Protein AF-A0AAE3T5M8-F1 (afdb_monomer)

Secondary structure (DSSP, 8-state):
-EEESSPPPP--SS-S---BTTBTT--PPPPHHHHHHTHHHHHHHHHHTT--EEEEESHHHHHHHGGGTSEEEEE--STTTTHHHHHHHHHHHHGGGEEE----PPP---

Organism: Ralstonia solanacearum (NCBI:txid305)

Sequence (110 aa):
MERLDRLPLLWNVFPFHPHEADDPLTNRKFTARELAAVSDLNHALFKWLGIRRIICIGQDAANYAKSFGITVECVRHPSYGGIADFRRGMHEIYGDSLAPVAATAQPTLF

Radius of gyration: 16.94 Å; Cα contacts (8 Å, |Δi|>4): 100; chains: 1; bounding box: 37×32×47 Å

Mean predicted aligned error: 6.72 Å

InterPro domains:
  IPR036895 Uracil-DNA glycosylase-like domain superfamily [SSF52141] (8-90)

Nearest PDB structures (foldseek):
  1pq4-assembly1_A  TM=4.920E-01  e=2.198E-01  Synechocystis sp. PCC 6803
  2ps3-assembly2_B  TM=4.866E-01  e=2.350E-01  Escherichia coli
  2ps9-assembly2_B  TM=4.914E-01  e=2.513E-01  Escherichia coli
  1vh3-assembly3_C  TM=4.726E-01  e=7.336E-01  Haemophilus influenzae
  8iaj-assembly1_A  TM=3.513E-01  e=1.096E+00  Arabidopsis thaliana

Structure (mmCIF, N/CA/C/O backbone):
data_AF-A0AAE3T5M8-F1
#
_entry.id   AF-A0AAE3T5M8-F1
#
loop_
_atom_site.group_PDB
_atom_site.id
_atom_site.type_symbol
_atom_site.label_atom_id
_atom_site.label_alt_id
_atom_site.label_comp_id
_atom_site.label_asym_id
_atom_site.label_entity_id
_atom_site.label_seq_id
_atom_site.pdbx_PDB_ins_code
_atom_site.Cartn_x
_atom_site.Cartn_y
_atom_site.Cartn_z
_atom_site.occupancy
_at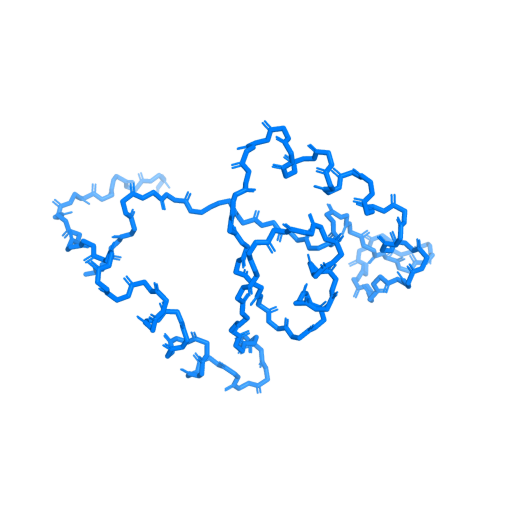om_site.B_iso_or_equiv
_atom_site.auth_seq_id
_atom_site.auth_comp_id
_atom_site.auth_asym_id
_atom_site.auth_atom_id
_atom_site.pdbx_PDB_model_num
ATOM 1 N N . MET A 1 1 ? 2.154 6.535 24.274 1.00 62.62 1 MET A N 1
ATOM 2 C CA . MET A 1 1 ? 2.121 5.986 22.900 1.00 62.62 1 MET A CA 1
ATOM 3 C C . MET A 1 1 ? 0.759 5.359 22.701 1.00 62.62 1 MET A C 1
ATOM 5 O O . MET A 1 1 ? 0.209 4.863 23.671 1.00 62.62 1 MET A O 1
ATOM 9 N N . GLU A 1 2 ? 0.211 5.417 21.500 1.00 70.06 2 GLU A N 1
ATOM 10 C CA . GLU A 1 2 ? -1.067 4.796 21.140 1.00 70.06 2 GLU A CA 1
ATOM 11 C C . GLU A 1 2 ? -0.798 3.603 20.217 1.00 70.06 2 GLU A C 1
ATOM 13 O O . GLU A 1 2 ? 0.217 3.588 19.514 1.00 70.06 2 GLU A O 1
ATOM 18 N N . ARG A 1 3 ? -1.654 2.580 20.238 1.00 77.88 3 ARG A N 1
ATOM 19 C CA . ARG A 1 3 ? -1.476 1.356 19.447 1.00 77.88 3 ARG A CA 1
ATOM 20 C C . ARG A 1 3 ? -2.793 0.913 18.822 1.00 77.88 3 ARG A C 1
ATOM 22 O O . ARG A 1 3 ? -3.854 1.085 19.406 1.00 77.88 3 ARG A O 1
ATOM 29 N N . LEU A 1 4 ? -2.692 0.313 17.639 1.00 81.25 4 LEU A N 1
ATOM 30 C CA . LEU A 1 4 ? -3.812 -0.352 16.984 1.00 81.25 4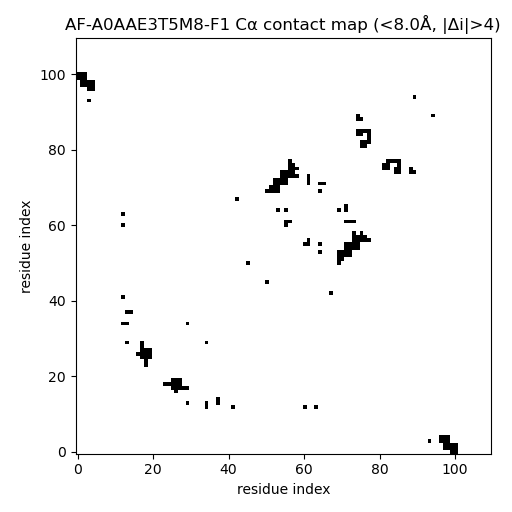 LEU A CA 1
ATOM 31 C C . LEU A 1 4 ? -4.095 -1.696 17.660 1.00 81.25 4 LEU A C 1
ATOM 33 O O . LEU A 1 4 ? -3.173 -2.490 17.858 1.00 81.25 4 LEU A O 1
ATOM 37 N N . ASP A 1 5 ? -5.367 -1.987 17.923 1.00 81.25 5 ASP A N 1
ATOM 38 C CA . ASP A 1 5 ? -5.803 -3.284 18.465 1.00 81.25 5 ASP A CA 1
ATOM 39 C C . ASP A 1 5 ? -5.476 -4.459 17.532 1.00 81.25 5 ASP A C 1
ATOM 41 O O . ASP A 1 5 ? -5.284 -5.594 17.970 1.00 81.25 5 ASP A O 1
ATOM 45 N N . ARG A 1 6 ? -5.389 -4.191 16.224 1.00 81.00 6 ARG A N 1
ATOM 46 C CA . ARG A 1 6 ? -4.935 -5.144 15.210 1.00 81.00 6 ARG A CA 1
ATOM 47 C C . ARG A 1 6 ? -3.805 -4.539 14.400 1.00 81.00 6 ARG A C 1
ATOM 49 O O . ARG A 1 6 ? -3.953 -3.464 13.823 1.00 81.00 6 ARG A O 1
ATOM 56 N N . LEU A 1 7 ? -2.690 -5.259 14.334 1.00 87.31 7 LEU A N 1
ATOM 57 C CA . LEU A 1 7 ? -1.556 -4.851 13.518 1.00 87.31 7 LEU A CA 1
ATOM 58 C C . LEU A 1 7 ? -1.909 -4.989 12.029 1.00 87.31 7 LEU A C 1
ATOM 60 O O . LEU A 1 7 ? -2.440 -6.028 11.625 1.00 87.31 7 LEU A O 1
ATOM 64 N N . PRO A 1 8 ? -1.631 -3.965 11.208 1.00 91.00 8 PRO A N 1
ATOM 65 C CA . PRO A 1 8 ? -1.837 -4.060 9.775 1.00 91.00 8 PRO A CA 1
ATOM 66 C C . PRO A 1 8 ? -0.779 -4.969 9.143 1.00 91.00 8 PRO A C 1
ATOM 68 O O . PRO A 1 8 ? 0.372 -5.008 9.581 1.00 91.00 8 PRO A O 1
ATOM 71 N N . LEU A 1 9 ? -1.150 -5.640 8.054 1.00 93.81 9 LEU A N 1
ATOM 72 C CA . LEU A 1 9 ? -0.163 -6.190 7.132 1.00 93.81 9 LEU A CA 1
ATOM 73 C C . LEU A 1 9 ? 0.470 -5.028 6.361 1.00 93.81 9 LEU A C 1
ATOM 75 O O . LEU A 1 9 ? -0.222 -4.316 5.633 1.00 93.81 9 LEU A O 1
ATOM 79 N N . LEU A 1 10 ? 1.781 -4.851 6.508 1.00 94.81 10 LEU A N 1
ATOM 80 C CA . LEU A 1 10 ? 2.546 -3.947 5.657 1.00 94.81 10 LEU A CA 1
ATOM 81 C C . LEU A 1 10 ? 2.967 -4.702 4.401 1.00 94.81 10 LEU A C 1
ATOM 83 O O . LEU A 1 10 ? 3.569 -5.771 4.486 1.00 94.81 10 LEU A O 1
ATOM 87 N N . TRP A 1 11 ? 2.629 -4.148 3.242 1.00 95.94 11 TRP A N 1
ATOM 88 C CA . TRP A 1 11 ? 2.855 -4.809 1.968 1.00 95.94 11 TRP A CA 1
ATOM 89 C C . TRP A 1 11 ? 3.220 -3.804 0.880 1.00 95.94 11 TRP A C 1
ATOM 91 O O . TRP A 1 11 ? 2.588 -2.754 0.752 1.00 95.94 11 TRP A O 1
ATOM 101 N N . ASN A 1 12 ? 4.231 -4.141 0.082 1.00 94.25 12 ASN A N 1
ATOM 102 C CA . ASN A 1 12 ? 4.644 -3.328 -1.053 1.00 94.25 12 ASN A CA 1
ATOM 103 C C . ASN A 1 12 ? 3.808 -3.687 -2.281 1.00 94.25 12 ASN A C 1
ATOM 105 O O . ASN A 1 12 ? 3.622 -4.861 -2.588 1.00 94.25 12 ASN A O 1
ATOM 109 N N . VAL A 1 13 ? 3.371 -2.675 -3.039 1.00 93.62 13 VAL A N 1
ATOM 110 C CA . VAL A 1 13 ? 2.642 -2.890 -4.307 1.00 93.62 13 VAL A CA 1
ATOM 111 C C . VAL A 1 13 ? 3.433 -3.769 -5.279 1.00 93.62 13 VAL A C 1
ATOM 113 O O . VAL A 1 13 ? 2.857 -4.586 -5.994 1.00 93.62 13 VAL A O 1
ATOM 116 N N . PHE A 1 14 ? 4.759 -3.633 -5.240 1.00 95.38 14 PHE A N 1
ATOM 117 C CA . PHE A 1 14 ? 5.714 -4.502 -5.901 1.00 95.38 14 PHE A CA 1
ATOM 118 C C . PHE A 1 14 ? 6.550 -5.221 -4.828 1.00 95.38 14 PHE A C 1
ATOM 120 O O . PHE A 1 14 ? 7.404 -4.586 -4.207 1.00 95.38 14 PHE A O 1
ATOM 127 N N . PRO A 1 15 ? 6.295 -6.514 -4.558 1.00 94.94 15 PRO A N 1
ATOM 128 C CA . PRO A 1 15 ? 6.892 -7.234 -3.429 1.00 94.94 15 PRO A CA 1
ATOM 129 C C . PRO A 1 15 ? 8.299 -7.788 -3.712 1.00 94.94 15 PRO A C 1
ATOM 131 O O . PRO A 1 15 ? 8.803 -8.601 -2.942 1.00 94.94 15 PRO A O 1
ATOM 134 N N . PHE A 1 16 ? 8.938 -7.363 -4.803 1.00 94.69 16 PHE A N 1
ATOM 135 C CA . PHE A 1 16 ? 10.284 -7.786 -5.188 1.00 94.69 16 PHE A CA 1
ATOM 136 C C . PHE A 1 16 ? 11.268 -6.614 -5.152 1.00 94.69 16 PHE A C 1
ATOM 138 O O . PHE A 1 16 ? 10.864 -5.458 -5.030 1.00 94.69 16 PHE A O 1
ATOM 145 N N . HIS A 1 17 ? 12.562 -6.920 -5.268 1.00 95.19 17 HIS A N 1
ATOM 146 C CA . HIS A 1 17 ? 13.640 -5.935 -5.352 1.00 95.19 17 HIS A CA 1
ATOM 147 C C . HIS A 1 17 ? 14.034 -5.677 -6.823 1.00 95.19 17 HIS A C 1
ATOM 149 O O . HIS A 1 17 ? 14.762 -6.486 -7.409 1.00 95.19 17 HIS A O 1
ATOM 155 N N . PRO A 1 18 ? 13.530 -4.598 -7.454 1.00 95.44 18 PRO A N 1
ATOM 156 C CA . PRO A 1 18 ? 13.892 -4.253 -8.823 1.00 95.44 18 PRO A CA 1
ATOM 157 C C . PRO A 1 18 ? 15.289 -3.620 -8.871 1.00 95.44 18 PRO A C 1
ATOM 159 O O . PRO A 1 18 ? 15.534 -2.586 -8.253 1.00 95.44 18 PRO A O 1
ATOM 162 N N . HIS A 1 19 ? 16.174 -4.206 -9.669 1.00 97.06 19 HIS A N 1
ATOM 163 C CA . HIS A 1 19 ? 17.558 -3.765 -9.843 1.00 97.06 19 HIS A CA 1
ATOM 164 C C . HIS A 1 19 ? 17.902 -3.608 -11.331 1.00 97.06 19 HIS A C 1
ATOM 166 O O . HIS A 1 19 ? 17.201 -4.142 -12.203 1.00 97.06 19 HIS A O 1
ATOM 172 N N . GLU A 1 20 ? 18.933 -2.819 -11.623 1.00 96.31 20 GLU A N 1
ATOM 173 C CA . GLU A 1 20 ? 19.517 -2.693 -12.961 1.00 96.31 20 GLU A CA 1
ATOM 174 C C . GLU A 1 20 ? 20.167 -4.010 -13.401 1.00 96.31 20 GLU A C 1
ATOM 176 O O . GLU A 1 20 ? 20.599 -4.816 -12.575 1.00 96.31 20 GLU A O 1
ATOM 181 N N . ALA A 1 21 ? 20.232 -4.243 -14.713 1.00 93.69 21 ALA A N 1
ATOM 182 C CA . ALA A 1 21 ? 20.903 -5.428 -15.241 1.00 93.69 21 ALA A CA 1
ATOM 183 C C . ALA A 1 21 ? 22.375 -5.442 -14.794 1.00 93.69 21 ALA A C 1
ATOM 185 O O . ALA A 1 21 ? 23.043 -4.412 -14.835 1.00 93.69 21 ALA A O 1
ATOM 186 N N . ASP A 1 22 ? 22.846 -6.605 -14.345 1.00 95.75 22 ASP A N 1
ATOM 187 C CA . ASP A 1 22 ? 24.209 -6.840 -13.852 1.00 95.75 22 ASP A CA 1
ATOM 188 C C . ASP A 1 22 ? 24.610 -6.090 -12.561 1.00 95.75 22 ASP A C 1
ATOM 190 O O . ASP A 1 22 ? 25.727 -6.281 -12.080 1.00 95.75 22 ASP A O 1
ATOM 194 N N . ASP A 1 23 ? 23.703 -5.328 -11.931 1.00 96.56 23 ASP A N 1
ATOM 195 C CA . ASP A 1 23 ? 23.942 -4.677 -10.632 1.00 96.56 23 ASP A CA 1
ATOM 196 C C . ASP A 1 23 ? 22.828 -4.983 -9.605 1.00 96.56 23 ASP A C 1
ATOM 198 O O . ASP A 1 23 ? 21.922 -4.167 -9.391 1.00 96.56 23 ASP A O 1
ATOM 202 N N . PRO A 1 24 ? 22.886 -6.150 -8.927 1.00 95.38 24 PRO A N 1
ATOM 203 C CA . PRO A 1 24 ? 21.846 -6.619 -8.006 1.00 95.38 24 PRO A CA 1
ATOM 204 C C . PRO A 1 24 ? 21.641 -5.785 -6.737 1.00 95.38 24 PRO A C 1
ATOM 206 O O . PRO A 1 24 ? 20.712 -6.076 -5.987 1.00 95.3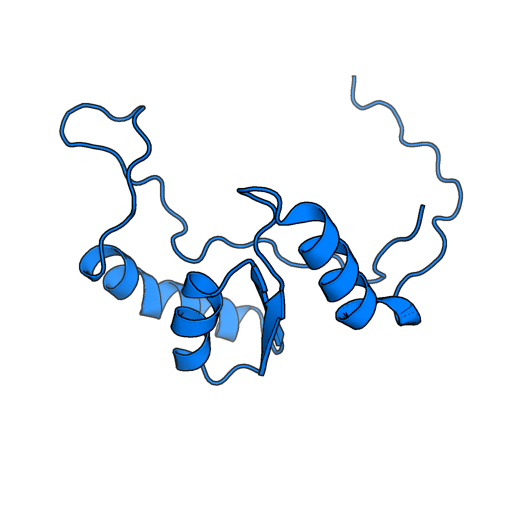8 24 PRO A O 1
ATOM 209 N N . LEU A 1 25 ? 22.518 -4.816 -6.449 1.00 96.75 25 LEU A N 1
ATOM 210 C CA . LEU A 1 25 ? 22.433 -3.979 -5.246 1.00 96.75 25 LEU A CA 1
ATOM 211 C C . LEU A 1 25 ? 21.766 -2.623 -5.512 1.00 96.75 25 LEU A C 1
ATOM 213 O O . LEU A 1 25 ? 21.511 -1.861 -4.575 1.00 96.75 25 LEU A O 1
ATOM 217 N N . THR A 1 26 ? 21.470 -2.308 -6.774 1.00 97.06 26 THR A N 1
ATOM 218 C CA . THR A 1 26 ? 20.724 -1.102 -7.144 1.00 97.06 26 THR A CA 1
ATOM 219 C C . THR A 1 26 ? 19.234 -1.253 -6.861 1.00 97.06 26 THR A C 1
ATOM 221 O O . THR A 1 26 ? 18.669 -2.338 -6.912 1.00 97.06 26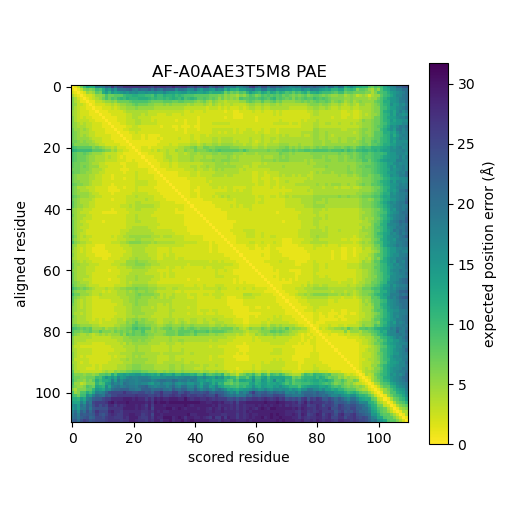 THR A O 1
ATOM 224 N N . ASN A 1 27 ? 18.565 -0.130 -6.595 1.00 94.12 27 ASN A N 1
ATOM 225 C CA . ASN A 1 27 ? 17.118 -0.091 -6.421 1.00 94.12 27 ASN A CA 1
ATOM 226 C C . ASN A 1 27 ? 16.514 0.883 -7.429 1.00 94.12 27 ASN A C 1
ATOM 228 O O . ASN A 1 27 ? 16.499 2.097 -7.206 1.00 94.12 27 ASN A O 1
ATOM 232 N N . ARG A 1 28 ? 16.035 0.352 -8.551 1.00 95.50 28 ARG A N 1
ATOM 233 C CA . ARG A 1 28 ? 15.366 1.149 -9.584 1.00 95.50 28 ARG A CA 1
ATOM 234 C C . ARG A 1 28 ? 13.858 1.174 -9.363 1.00 95.50 28 ARG A C 1
ATOM 236 O O . ARG A 1 28 ? 13.304 0.417 -8.576 1.00 95.50 28 ARG A O 1
ATOM 243 N N . LYS A 1 29 ? 13.137 2.023 -10.093 1.00 93.25 29 LYS A N 1
ATOM 244 C CA . LYS A 1 29 ? 11.671 1.926 -10.117 1.00 93.25 29 LYS A CA 1
ATOM 245 C C . LYS A 1 29 ? 11.264 0.665 -10.896 1.00 93.25 29 LYS A C 1
ATOM 247 O O . LYS A 1 29 ? 11.835 0.369 -11.947 1.00 93.25 29 LYS A O 1
ATOM 252 N N . PHE A 1 30 ? 10.266 -0.068 -10.401 1.00 93.94 30 PHE A N 1
ATOM 253 C CA . PHE A 1 30 ? 9.632 -1.131 -11.184 1.00 93.94 30 PHE A CA 1
ATOM 254 C C . PHE A 1 30 ? 8.935 -0.538 -12.418 1.00 93.94 30 PHE A C 1
ATOM 256 O O . PHE A 1 30 ? 8.426 0.586 -12.405 1.00 93.94 30 PHE A O 1
ATOM 263 N N . THR A 1 31 ? 8.892 -1.305 -13.497 1.00 94.56 31 THR A N 1
ATOM 264 C CA . THR A 1 31 ? 8.191 -0.952 -14.733 1.00 94.56 31 THR A CA 1
ATOM 265 C C . THR A 1 31 ? 6.701 -1.287 -14.636 1.00 94.56 31 THR A C 1
ATOM 267 O O . THR A 1 31 ? 6.274 -2.100 -13.815 1.00 94.56 31 THR A O 1
ATOM 270 N N . ALA A 1 32 ? 5.886 -0.713 -15.524 1.00 93.06 32 ALA A N 1
ATOM 271 C CA . ALA A 1 32 ? 4.465 -1.060 -15.610 1.00 93.06 32 ALA A CA 1
ATOM 272 C C . ALA A 1 32 ? 4.242 -2.551 -15.933 1.00 93.06 32 ALA A C 1
ATOM 274 O O . ALA A 1 32 ? 3.315 -3.163 -15.409 1.00 93.06 32 ALA A O 1
ATOM 275 N N . ARG A 1 33 ? 5.117 -3.151 -16.755 1.00 94.75 33 ARG A N 1
ATOM 276 C CA . ARG A 1 33 ? 5.071 -4.582 -17.090 1.00 94.75 33 ARG A CA 1
ATOM 277 C C . ARG A 1 33 ? 5.354 -5.460 -15.871 1.00 94.75 33 ARG A C 1
ATOM 279 O O . ARG A 1 33 ? 4.658 -6.446 -15.663 1.00 94.75 33 ARG A O 1
ATOM 286 N N . GLU A 1 34 ? 6.354 -5.099 -15.072 1.00 95.38 34 GLU A N 1
ATOM 287 C CA . GLU A 1 34 ? 6.672 -5.80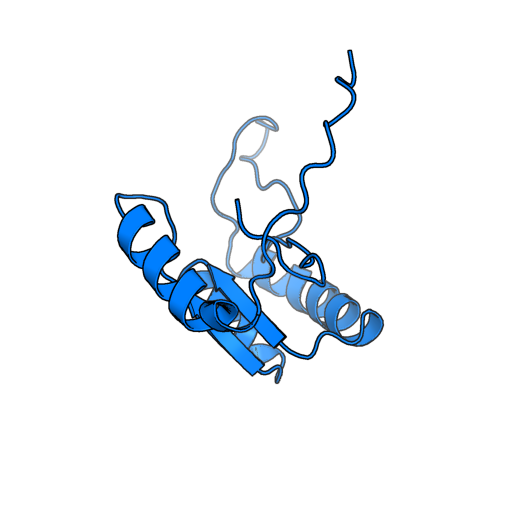5 -13.826 1.00 95.38 34 GLU A CA 1
ATOM 288 C C . GLU A 1 34 ? 5.539 -5.682 -12.806 1.00 95.38 34 GLU A C 1
ATOM 290 O O . GLU A 1 34 ? 5.160 -6.675 -12.191 1.00 95.38 34 GLU A O 1
ATOM 295 N N . LEU A 1 35 ? 4.947 -4.491 -12.671 1.00 94.50 35 LEU A N 1
ATOM 296 C CA . LEU A 1 35 ? 3.792 -4.293 -11.797 1.00 94.50 35 LEU A CA 1
ATOM 297 C C . LEU A 1 35 ? 2.588 -5.140 -12.242 1.00 94.50 35 LEU A C 1
ATOM 299 O O . LEU A 1 35 ? 1.922 -5.747 -11.407 1.00 94.50 35 LEU A O 1
ATOM 303 N N . ALA A 1 36 ? 2.326 -5.223 -13.549 1.00 93.00 36 ALA A N 1
ATOM 304 C CA . ALA A 1 36 ? 1.261 -6.068 -14.087 1.00 93.00 36 ALA A CA 1
ATOM 305 C C . ALA A 1 36 ? 1.494 -7.556 -13.775 1.00 93.00 36 ALA A C 1
ATOM 307 O O . ALA A 1 36 ? 0.557 -8.252 -13.394 1.00 93.00 36 ALA A O 1
ATOM 308 N N . ALA A 1 37 ? 2.743 -8.029 -13.854 1.00 93.94 37 ALA A N 1
ATOM 309 C CA . ALA A 1 37 ? 3.095 -9.422 -13.573 1.00 93.94 37 ALA A CA 1
ATOM 310 C C . ALA A 1 37 ? 2.838 -9.844 -12.113 1.00 93.94 37 ALA A C 1
ATOM 312 O O . ALA A 1 37 ? 2.644 -11.026 -11.842 1.00 93.94 37 ALA A O 1
ATOM 313 N N . VAL A 1 38 ? 2.816 -8.895 -11.171 1.00 95.50 38 VAL A N 1
ATOM 314 C CA . VAL A 1 38 ? 2.528 -9.167 -9.752 1.00 95.50 38 VAL A CA 1
ATOM 315 C C . VAL A 1 38 ? 1.082 -8.869 -9.357 1.00 95.50 38 VAL A C 1
ATOM 317 O O . VAL A 1 38 ? 0.728 -9.012 -8.185 1.00 95.50 38 VAL A O 1
ATOM 320 N N . SER A 1 39 ? 0.234 -8.442 -10.297 1.00 95.38 39 SER A N 1
ATOM 321 C CA . SER A 1 39 ? -1.151 -8.069 -9.995 1.00 95.38 39 SER A CA 1
ATOM 322 C C . SER A 1 39 ? -1.976 -9.270 -9.538 1.00 95.38 39 SER A C 1
ATOM 324 O O . SER A 1 39 ? -2.582 -9.216 -8.466 1.00 95.38 39 SER A O 1
ATOM 326 N N . ASP A 1 40 ? -1.893 -10.389 -10.260 1.00 94.56 40 ASP A N 1
ATOM 327 C CA . ASP A 1 40 ? -2.597 -11.627 -9.901 1.00 94.56 40 ASP A CA 1
ATOM 328 C C . ASP A 1 40 ? -2.106 -12.205 -8.568 1.00 94.56 40 ASP A C 1
ATOM 330 O O . ASP A 1 40 ? -2.909 -12.661 -7.753 1.00 94.56 40 ASP A O 1
ATOM 334 N N . LEU A 1 41 ? -0.797 -12.116 -8.301 1.00 95.06 41 LEU A N 1
ATOM 335 C CA . LEU A 1 41 ? -0.202 -12.510 -7.021 1.00 95.06 41 LEU A CA 1
ATOM 336 C C . LEU A 1 41 ? -0.815 -11.714 -5.860 1.00 95.06 41 LEU A C 1
ATOM 338 O O . LEU A 1 41 ? -1.245 -12.291 -4.862 1.00 95.06 41 LEU A O 1
ATOM 342 N N . ASN A 1 42 ? -0.877 -10.390 -5.998 1.00 96.56 42 ASN A N 1
ATOM 343 C CA . ASN A 1 42 ? -1.443 -9.514 -4.977 1.00 96.56 42 ASN A CA 1
ATOM 344 C C . ASN A 1 42 ? -2.949 -9.738 -4.806 1.00 96.56 42 ASN A C 1
ATOM 346 O O . ASN A 1 42 ? -3.431 -9.817 -3.677 1.00 96.56 42 ASN A O 1
ATOM 350 N N . HIS A 1 43 ? -3.688 -9.907 -5.905 1.00 95.12 43 HIS A N 1
ATOM 351 C CA . HIS A 1 43 ? -5.112 -10.220 -5.850 1.00 95.12 43 HIS A CA 1
ATOM 352 C C . HIS A 1 43 ? -5.370 -11.535 -5.098 1.00 95.12 43 HIS A C 1
ATOM 354 O O . HIS A 1 43 ? -6.221 -11.584 -4.206 1.00 95.12 43 HIS A O 1
ATOM 360 N N . ALA A 1 44 ? -4.600 -12.584 -5.403 1.00 95.50 44 ALA A N 1
ATOM 361 C CA . ALA A 1 44 ? -4.689 -13.869 -4.719 1.00 95.50 44 ALA A CA 1
ATOM 362 C C . ALA A 1 44 ? -4.364 -13.747 -3.223 1.00 95.50 44 ALA A C 1
ATOM 364 O O . ALA A 1 44 ? -5.109 -14.276 -2.398 1.00 95.50 44 ALA A O 1
ATOM 365 N N . LEU A 1 45 ? -3.313 -13.001 -2.866 1.00 95.88 45 LEU A N 1
ATOM 366 C CA . LEU A 1 45 ? -2.934 -12.741 -1.476 1.00 95.88 45 LEU A CA 1
ATOM 367 C C . LEU A 1 45 ? -4.059 -12.040 -0.704 1.00 95.88 45 LEU A C 1
ATOM 369 O O . LEU A 1 45 ? -4.451 -12.496 0.370 1.00 95.88 45 LEU A O 1
ATOM 373 N N . PHE A 1 46 ? -4.601 -10.950 -1.251 1.00 95.44 46 PHE A N 1
ATOM 374 C CA . PHE A 1 46 ? -5.652 -10.177 -0.588 1.00 95.44 46 PHE A CA 1
ATOM 375 C C . PHE A 1 46 ? -6.928 -10.991 -0.408 1.00 95.44 46 PHE A C 1
ATOM 377 O O . PHE A 1 46 ? -7.541 -10.944 0.660 1.00 95.44 46 PHE A O 1
ATOM 384 N N . LYS A 1 47 ? -7.294 -11.787 -1.418 1.00 95.62 47 LYS A N 1
ATOM 385 C CA . LYS A 1 47 ? -8.428 -12.707 -1.342 1.00 95.62 47 LYS A CA 1
ATOM 386 C C . LYS A 1 47 ? -8.205 -13.788 -0.286 1.00 95.62 47 LYS A C 1
ATOM 388 O O . LYS A 1 47 ? -9.098 -14.034 0.519 1.00 95.62 47 LYS A O 1
ATOM 393 N N . TRP A 1 48 ? -7.028 -14.411 -0.273 1.00 97.25 48 TRP A N 1
ATOM 394 C CA . TRP A 1 48 ? -6.695 -15.492 0.656 1.00 97.25 48 TRP A CA 1
ATOM 395 C C . TRP A 1 48 ? -6.678 -15.027 2.115 1.00 97.25 48 TRP A C 1
ATOM 397 O O . TRP A 1 48 ? -7.222 -15.704 2.982 1.00 97.25 48 TRP A O 1
ATOM 407 N N . LEU A 1 49 ? -6.128 -13.841 2.378 1.00 95.75 49 LEU A N 1
ATOM 408 C CA . LEU A 1 49 ? -6.088 -13.248 3.717 1.00 95.75 49 LEU A CA 1
ATOM 409 C C . LEU A 1 49 ? -7.406 -12.572 4.132 1.00 95.75 49 LEU A C 1
ATOM 411 O O . LEU A 1 49 ? -7.516 -12.086 5.257 1.00 95.75 49 LEU A O 1
ATOM 415 N N . GLY A 1 50 ? -8.401 -12.505 3.241 1.00 95.31 50 GLY A N 1
ATOM 416 C CA . GLY A 1 50 ? -9.670 -11.830 3.514 1.00 95.31 50 GLY A CA 1
ATOM 417 C C . GLY A 1 50 ? -9.506 -10.328 3.775 1.00 95.31 50 GLY A C 1
ATOM 418 O O . GLY A 1 50 ? -10.187 -9.769 4.639 1.00 95.31 50 GLY A O 1
ATOM 419 N N . ILE A 1 51 ? -8.589 -9.667 3.061 1.00 95.56 51 ILE A N 1
ATOM 420 C CA . ILE A 1 51 ? -8.354 -8.225 3.186 1.00 95.56 51 ILE A CA 1
ATOM 421 C C . ILE A 1 51 ? -9.587 -7.466 2.691 1.00 95.56 51 ILE A C 1
ATOM 423 O O . ILE A 1 51 ? -9.997 -7.593 1.541 1.00 95.56 51 ILE A O 1
ATOM 427 N N . ARG A 1 52 ? -10.175 -6.649 3.571 1.00 94.69 52 ARG A N 1
ATOM 428 C CA . ARG A 1 52 ? -11.384 -5.852 3.277 1.00 94.69 52 ARG A CA 1
ATOM 429 C C . ARG A 1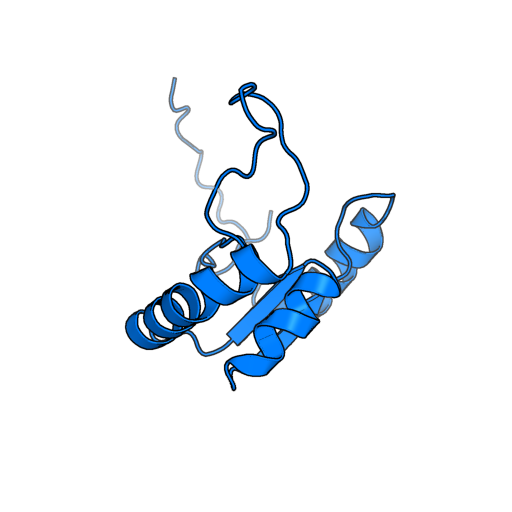 52 ? -11.120 -4.359 3.109 1.00 94.69 52 ARG A C 1
ATOM 431 O O . ARG A 1 52 ? -12.001 -3.628 2.670 1.00 94.69 52 ARG A O 1
ATOM 438 N N . ARG A 1 53 ? -9.925 -3.906 3.482 1.00 95.25 53 ARG A N 1
ATOM 439 C CA . ARG A 1 53 ? -9.528 -2.500 3.473 1.00 95.25 53 ARG A CA 1
ATOM 440 C C . ARG A 1 53 ? -8.041 -2.402 3.176 1.00 95.25 53 ARG A C 1
ATOM 442 O O . ARG A 1 53 ? -7.256 -3.128 3.783 1.00 95.25 53 ARG A O 1
ATOM 449 N N . ILE A 1 54 ? -7.668 -1.499 2.279 1.00 96.88 54 ILE A N 1
ATOM 450 C CA . ILE A 1 54 ? -6.279 -1.182 1.949 1.00 96.88 54 ILE A CA 1
ATOM 451 C C . ILE A 1 54 ? -6.064 0.308 2.201 1.00 96.88 54 ILE A C 1
ATOM 453 O O . ILE A 1 54 ? -6.806 1.143 1.691 1.00 96.88 54 ILE A O 1
ATOM 457 N N . ILE A 1 55 ? -5.025 0.635 2.968 1.00 96.69 55 ILE A N 1
ATOM 458 C CA . ILE A 1 55 ? -4.567 2.014 3.144 1.00 96.69 55 ILE A CA 1
ATOM 459 C C . ILE A 1 55 ? -3.307 2.181 2.307 1.00 96.69 55 ILE A C 1
ATOM 461 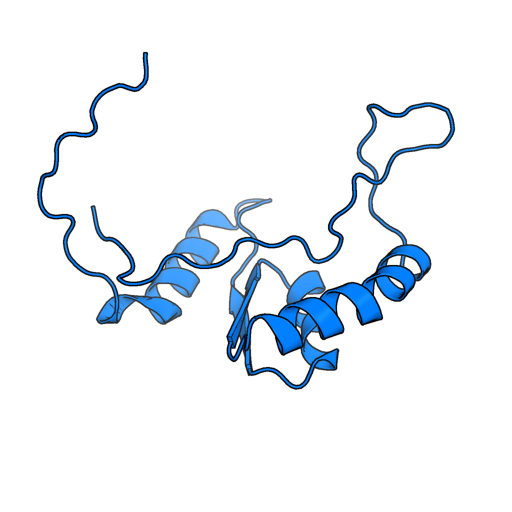O O . ILE A 1 55 ? -2.246 1.647 2.627 1.00 96.69 55 ILE A O 1
ATOM 465 N N . CYS A 1 56 ? -3.440 2.902 1.206 1.00 97.31 56 CYS A N 1
ATOM 466 C CA . CYS A 1 56 ? -2.360 3.199 0.289 1.00 97.31 56 CYS A CA 1
ATOM 467 C C . CYS A 1 56 ? -1.541 4.384 0.790 1.00 97.31 56 CYS A C 1
ATOM 469 O O . CYS A 1 56 ? -2.075 5.424 1.175 1.00 97.31 56 CYS A O 1
ATOM 471 N N . ILE A 1 57 ? -0.223 4.243 0.725 1.00 96.69 57 ILE A N 1
ATOM 472 C CA . ILE A 1 57 ? 0.715 5.316 1.036 1.00 96.69 57 ILE A CA 1
ATOM 473 C C . ILE A 1 57 ? 1.194 5.892 -0.299 1.00 96.69 57 ILE A C 1
ATOM 475 O O . ILE A 1 57 ? 2.062 5.325 -0.959 1.00 96.69 57 ILE A O 1
ATOM 479 N N . GLY A 1 58 ? 0.605 7.014 -0.712 1.00 94.62 58 GLY A N 1
ATOM 480 C CA . GLY A 1 58 ? 0.878 7.666 -1.994 1.00 94.62 58 GLY A CA 1
ATOM 481 C C . GLY A 1 58 ? -0.060 7.268 -3.143 1.00 94.62 58 GLY A C 1
ATOM 482 O O . GLY A 1 58 ? -0.697 6.213 -3.147 1.00 94.62 58 GLY A O 1
ATOM 483 N N . GLN A 1 59 ? -0.121 8.145 -4.150 1.00 92.56 59 GLN A N 1
ATOM 484 C CA . GLN A 1 59 ? -1.098 8.069 -5.241 1.00 92.56 59 GLN A CA 1
ATOM 485 C C . GLN A 1 59 ? -0.873 6.878 -6.183 1.00 92.56 59 GLN A C 1
ATOM 487 O O . GLN A 1 59 ? -1.846 6.271 -6.632 1.00 92.56 59 GLN A O 1
ATOM 492 N N . ASP A 1 60 ? 0.386 6.520 -6.456 1.00 91.38 60 ASP A N 1
ATOM 493 C CA . ASP A 1 60 ? 0.734 5.366 -7.299 1.00 91.38 60 ASP A CA 1
ATOM 494 C C . ASP A 1 60 ? 0.130 4.074 -6.718 1.00 91.38 60 ASP A C 1
ATOM 496 O O . ASP A 1 60 ? -0.513 3.304 -7.434 1.00 91.38 60 ASP A O 1
ATOM 500 N N . ALA A 1 61 ? 0.247 3.883 -5.398 1.00 94.75 61 ALA A N 1
ATOM 501 C CA . ALA A 1 61 ? -0.329 2.734 -4.707 1.00 94.75 61 ALA A CA 1
ATOM 502 C C . ALA A 1 61 ? -1.863 2.744 -4.737 1.00 94.75 61 ALA A C 1
ATOM 504 O O . ALA A 1 61 ? -2.476 1.707 -4.985 1.00 94.75 61 ALA A O 1
ATOM 505 N N . ALA A 1 62 ? -2.483 3.912 -4.548 1.00 95.12 62 ALA A N 1
ATOM 506 C CA . ALA A 1 62 ? -3.935 4.052 -4.612 1.00 95.12 62 ALA A CA 1
ATOM 507 C C . ALA A 1 62 ? -4.486 3.722 -6.004 1.00 95.12 62 ALA A C 1
ATOM 509 O O . ALA A 1 62 ? -5.492 3.028 -6.129 1.00 95.12 62 ALA A O 1
ATOM 510 N N . ASN A 1 63 ? -3.818 4.188 -7.062 1.00 93.38 63 ASN A N 1
ATOM 511 C CA . ASN A 1 63 ? -4.224 3.910 -8.438 1.00 93.38 63 ASN A CA 1
ATOM 512 C C . ASN A 1 63 ? -4.143 2.416 -8.763 1.00 93.38 63 ASN A C 1
ATOM 514 O O . ASN A 1 63 ? -5.063 1.880 -9.373 1.00 93.38 63 ASN A O 1
ATOM 518 N N . TYR A 1 64 ? -3.086 1.745 -8.307 1.00 94.06 64 TYR A N 1
ATOM 519 C CA . TYR A 1 64 ? -2.941 0.300 -8.443 1.00 94.06 64 TYR A CA 1
ATOM 520 C C . TYR A 1 64 ? -4.040 -0.464 -7.687 1.00 94.06 64 TYR A C 1
ATOM 522 O O . TYR A 1 64 ? -4.704 -1.334 -8.255 1.00 94.06 64 TYR A O 1
ATOM 530 N N . ALA A 1 65 ? -4.287 -0.097 -6.425 1.00 95.12 65 ALA A N 1
ATOM 531 C CA . ALA A 1 65 ? -5.195 -0.832 -5.553 1.00 95.12 65 ALA A CA 1
ATOM 532 C C . ALA A 1 65 ? -6.675 -0.754 -5.972 1.00 95.12 65 ALA A C 1
ATOM 534 O O . ALA A 1 65 ? -7.438 -1.675 -5.682 1.00 95.12 65 ALA A O 1
ATOM 535 N N . LYS A 1 66 ? -7.080 0.295 -6.706 1.00 92.56 66 LYS A N 1
ATOM 536 C CA . LYS A 1 66 ? -8.444 0.440 -7.256 1.00 92.56 66 LYS A CA 1
ATOM 537 C C . LYS A 1 66 ? -8.890 -0.764 -8.089 1.00 92.56 66 LYS A C 1
ATOM 539 O O . LYS A 1 66 ? -10.078 -1.070 -8.118 1.00 92.56 66 LYS A O 1
ATOM 544 N N . SER A 1 67 ? -7.953 -1.447 -8.747 1.00 90.62 67 SER A N 1
ATOM 545 C CA . SER A 1 67 ? -8.251 -2.607 -9.595 1.00 90.62 67 SER A CA 1
ATOM 546 C C . SER A 1 67 ? -8.746 -3.836 -8.819 1.00 90.62 67 SER A C 1
ATOM 548 O O . SER A 1 67 ? -9.376 -4.709 -9.409 1.00 90.62 67 SER A O 1
ATOM 550 N N . PHE A 1 68 ? -8.523 -3.906 -7.501 1.00 92.31 68 PHE A N 1
ATOM 551 C CA . PHE A 1 68 ? -8.844 -5.098 -6.709 1.00 92.31 68 PHE A CA 1
ATOM 552 C C . PHE A 1 68 ? -10.283 -5.157 -6.189 1.00 92.31 68 PHE A C 1
ATOM 554 O O . PHE A 1 68 ? -10.659 -6.169 -5.602 1.00 92.31 68 PHE A O 1
ATOM 561 N N . GLY A 1 69 ? -11.084 -4.098 -6.362 1.00 92.06 69 GLY A N 1
ATOM 562 C CA . GLY A 1 69 ? -12.461 -4.052 -5.849 1.00 92.06 69 GLY A CA 1
ATOM 563 C C . GLY A 1 69 ? -12.563 -4.078 -4.315 1.00 92.06 69 GLY A C 1
ATOM 564 O O . GLY A 1 69 ? -13.603 -4.440 -3.773 1.00 92.06 69 GLY A O 1
ATOM 565 N N . ILE A 1 70 ? -11.483 -3.717 -3.616 1.00 94.94 70 ILE A N 1
ATOM 566 C CA . ILE A 1 70 ? -11.409 -3.606 -2.153 1.00 94.94 70 ILE A CA 1
ATOM 567 C C . ILE A 1 70 ? -11.580 -2.130 -1.770 1.00 94.94 70 ILE A C 1
ATOM 569 O O . ILE A 1 70 ? -11.216 -1.247 -2.546 1.00 94.94 70 ILE A O 1
ATOM 573 N N . THR A 1 71 ? -12.111 -1.835 -0.580 1.00 95.88 71 THR A N 1
ATOM 574 C CA . THR A 1 71 ? -12.153 -0.459 -0.063 1.00 95.88 71 THR A CA 1
ATOM 575 C C . THR A 1 71 ? -10.733 0.091 0.065 1.00 95.88 71 THR A C 1
ATOM 577 O O . THR A 1 71 ? -9.910 -0.467 0.795 1.00 95.88 71 THR A O 1
ATOM 580 N N . VAL A 1 72 ? -10.449 1.181 -0.649 1.00 96.56 72 VAL A N 1
ATOM 581 C CA . VAL A 1 72 ? -9.122 1.802 -0.719 1.00 96.56 72 VAL A CA 1
ATOM 582 C C . VAL A 1 72 ? -9.194 3.220 -0.176 1.00 96.56 72 VAL A C 1
ATOM 584 O O . VAL A 1 72 ? -9.960 4.045 -0.669 1.00 96.56 72 VAL A O 1
ATOM 587 N N . GLU A 1 73 ? -8.336 3.510 0.791 1.00 96.50 73 GLU A N 1
ATOM 588 C CA . GLU A 1 73 ? -8.048 4.860 1.268 1.00 96.50 73 GLU A CA 1
ATOM 589 C C . GLU A 1 73 ? -6.602 5.213 0.951 1.00 96.50 73 GLU A C 1
ATOM 591 O O . GLU A 1 73 ? -5.757 4.334 0.797 1.00 96.50 73 GLU A O 1
ATOM 596 N N . CYS A 1 74 ? -6.302 6.502 0.829 1.00 96.88 74 CYS A N 1
ATOM 597 C CA . CYS A 1 74 ? -4.971 6.966 0.468 1.00 96.88 74 CYS A CA 1
ATOM 598 C C . CYS A 1 74 ? -4.515 8.056 1.427 1.00 96.88 74 CYS A C 1
ATOM 600 O O . CYS A 1 74 ? -5.207 9.052 1.616 1.00 96.88 74 CYS A O 1
ATOM 602 N N . VAL A 1 75 ? -3.308 7.900 1.962 1.00 97.25 75 VAL A N 1
ATOM 603 C CA . VAL A 1 75 ? -2.602 8.933 2.721 1.00 97.25 75 VAL A CA 1
ATOM 604 C C . VAL A 1 75 ? -1.409 9.446 1.923 1.00 97.25 75 VAL A C 1
ATOM 606 O O . VAL A 1 75 ? -0.885 8.768 1.033 1.00 97.25 75 VAL A O 1
ATOM 609 N N . ARG A 1 76 ? -0.957 10.666 2.230 1.00 96.88 76 ARG A N 1
ATOM 610 C CA . ARG A 1 76 ? 0.244 11.236 1.608 1.00 96.88 76 ARG A CA 1
ATOM 611 C C . ARG A 1 76 ? 1.458 10.360 1.923 1.00 96.88 76 ARG A C 1
ATOM 613 O O . ARG A 1 76 ? 1.642 9.941 3.059 1.00 96.88 76 ARG A O 1
ATOM 620 N N . HIS A 1 77 ? 2.307 10.105 0.926 1.00 95.06 77 HIS A N 1
ATOM 621 C CA . HIS A 1 77 ? 3.565 9.398 1.158 1.00 95.06 77 HIS A CA 1
ATOM 622 C C . HIS A 1 77 ? 4.497 10.244 2.046 1.00 95.06 77 HIS A C 1
ATOM 624 O O . HIS A 1 77 ? 4.642 11.435 1.767 1.00 95.06 77 HIS A O 1
ATOM 630 N N . PRO A 1 78 ? 5.149 9.669 3.077 1.00 94.38 78 PRO A N 1
ATOM 631 C CA . PRO A 1 78 ? 5.956 10.439 4.027 1.00 94.38 78 PRO A CA 1
ATOM 632 C C . PRO A 1 78 ? 7.208 11.079 3.400 1.00 94.38 78 PRO A C 1
ATOM 634 O O . PRO A 1 78 ? 7.704 12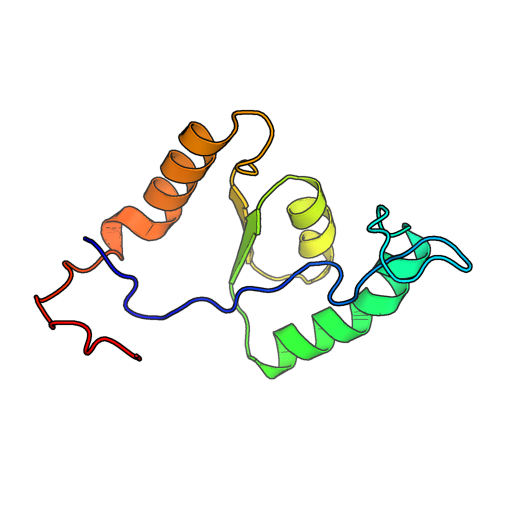.082 3.907 1.00 94.38 78 PRO A O 1
ATOM 637 N N . SER A 1 79 ? 7.720 10.543 2.290 1.00 90.88 79 SER A N 1
ATOM 638 C CA . SER A 1 79 ? 8.859 11.135 1.562 1.00 90.88 79 SER A CA 1
ATOM 639 C C . SER A 1 79 ? 8.592 12.552 1.037 1.00 90.88 79 SER A C 1
ATOM 641 O O . SER A 1 79 ? 7.448 12.990 0.916 1.00 90.88 79 SER A O 1
ATOM 643 N N . TYR A 1 80 ? 9.673 13.260 0.690 1.00 88.56 80 TYR A N 1
ATOM 644 C CA . TYR A 1 80 ? 9.643 14.613 0.114 1.00 88.56 80 TYR A CA 1
ATOM 645 C C . TYR A 1 80 ? 8.817 15.609 0.948 1.00 88.56 80 TYR A C 1
ATOM 647 O O . TYR A 1 80 ? 7.982 16.341 0.422 1.00 88.56 80 TYR A O 1
ATOM 655 N N . GLY A 1 81 ? 9.016 15.595 2.271 1.00 91.62 81 GLY A N 1
ATOM 656 C CA . GLY A 1 81 ? 8.325 16.493 3.203 1.00 91.62 81 GLY A CA 1
ATOM 657 C C . GLY A 1 81 ? 6.886 16.093 3.552 1.00 91.62 81 GLY A C 1
ATOM 658 O O . GLY A 1 81 ? 6.222 16.816 4.285 1.00 91.62 81 GLY A O 1
ATOM 659 N N . GLY A 1 82 ? 6.392 14.939 3.090 1.00 93.44 82 GLY A N 1
ATOM 660 C CA . GLY A 1 82 ? 5.005 14.507 3.297 1.00 93.44 82 GLY A CA 1
ATOM 661 C C . GLY A 1 82 ? 4.663 13.952 4.687 1.00 93.44 82 GLY A C 1
ATOM 662 O O . GLY A 1 82 ? 3.543 13.490 4.887 1.00 93.44 82 GLY A O 1
ATOM 663 N N . ILE A 1 83 ? 5.589 13.970 5.655 1.00 96.38 83 ILE A N 1
ATOM 664 C CA . ILE A 1 83 ? 5.401 13.358 6.987 1.00 96.38 83 ILE A CA 1
ATOM 665 C C . ILE A 1 83 ? 4.213 13.964 7.746 1.00 96.38 83 ILE A C 1
ATOM 667 O O . ILE A 1 83 ? 3.458 13.224 8.377 1.00 96.38 83 ILE A O 1
ATOM 671 N N . ALA A 1 84 ? 4.047 15.290 7.719 1.00 95.75 84 ALA A N 1
ATOM 672 C CA . ALA A 1 84 ? 2.974 15.955 8.461 1.00 95.75 84 ALA A CA 1
ATOM 673 C C . ALA A 1 84 ? 1.589 15.531 7.946 1.00 95.75 84 ALA A C 1
ATOM 675 O O . ALA A 1 84 ? 0.714 15.164 8.729 1.00 95.75 84 ALA A O 1
ATOM 676 N N . ASP A 1 85 ? 1.427 15.498 6.624 1.00 96.12 85 ASP A N 1
ATOM 677 C CA . ASP A 1 85 ? 0.189 15.076 5.968 1.00 96.12 85 ASP A CA 1
ATOM 678 C C . ASP A 1 85 ? -0.066 13.576 6.124 1.00 96.12 85 ASP A C 1
ATOM 680 O O . ASP A 1 85 ? -1.205 13.169 6.337 1.00 96.12 85 ASP A O 1
ATOM 684 N N . PHE A 1 86 ? 0.987 12.753 6.068 1.00 95.69 86 PHE A N 1
ATOM 685 C CA . PHE A 1 86 ? 0.898 11.325 6.366 1.00 95.69 86 PHE A CA 1
ATOM 686 C C . PHE A 1 86 ? 0.332 11.099 7.772 1.00 95.69 86 PHE A C 1
ATOM 688 O O . PHE A 1 86 ? -0.646 10.376 7.934 1.00 95.69 86 PHE A O 1
ATOM 695 N N . ARG A 1 87 ? 0.914 11.751 8.789 1.00 93.81 87 ARG A N 1
ATOM 696 C CA . ARG A 1 87 ? 0.466 11.625 10.186 1.00 93.81 87 ARG A CA 1
ATOM 697 C C . ARG A 1 87 ? -0.978 12.077 10.362 1.00 93.81 87 ARG A C 1
ATOM 699 O O . ARG A 1 87 ? -1.740 11.377 11.019 1.00 93.81 87 ARG A O 1
ATOM 706 N N . ARG A 1 88 ? -1.352 13.205 9.750 1.00 94.38 88 ARG A N 1
ATOM 707 C CA . ARG A 1 88 ? -2.730 13.707 9.768 1.00 94.38 88 ARG A CA 1
ATOM 708 C C . ARG A 1 88 ? -3.699 12.692 9.159 1.00 94.38 88 ARG A C 1
ATOM 710 O O . ARG A 1 88 ? -4.651 12.314 9.826 1.00 94.38 88 ARG A O 1
ATOM 717 N N . GLY A 1 89 ? -3.404 12.177 7.966 1.00 95.31 89 GLY A N 1
ATOM 718 C CA . GLY A 1 89 ? -4.257 11.181 7.310 1.00 95.31 89 GLY A CA 1
ATOM 719 C C . GLY A 1 89 ? -4.368 9.872 8.097 1.00 95.31 89 GLY A C 1
ATOM 720 O O . GLY A 1 89 ? -5.445 9.300 8.210 1.00 95.31 89 GLY A O 1
ATOM 721 N N . MET A 1 90 ? -3.276 9.410 8.713 1.00 93.50 90 MET A N 1
ATOM 722 C CA . MET A 1 90 ? -3.320 8.226 9.578 1.00 93.50 90 MET A CA 1
ATOM 723 C C . MET A 1 90 ? -4.164 8.460 10.836 1.00 93.50 90 MET A C 1
ATOM 725 O O . MET A 1 90 ? -4.882 7.554 11.250 1.00 93.50 90 MET A O 1
ATOM 729 N N . HIS A 1 91 ? -4.111 9.659 11.422 1.00 91.62 91 HIS A N 1
ATOM 730 C CA . HIS A 1 91 ? -4.958 10.035 12.554 1.00 91.62 91 HIS A CA 1
ATOM 731 C C . HIS A 1 91 ? -6.436 10.142 12.153 1.00 91.62 91 HIS A C 1
ATOM 733 O O . HIS A 1 91 ? -7.295 9.683 12.888 1.00 91.62 91 HIS A O 1
ATOM 739 N N . GLU A 1 92 ? -6.756 10.692 10.983 1.00 93.06 92 GLU A N 1
ATOM 740 C CA . GLU A 1 92 ? -8.134 10.721 10.463 1.00 93.06 92 GLU A CA 1
ATOM 741 C C . GLU A 1 92 ? -8.699 9.306 10.257 1.00 93.06 92 GLU A C 1
ATOM 743 O O . GLU A 1 92 ? -9.870 9.055 10.519 1.00 93.06 92 GLU A O 1
ATOM 748 N N . ILE A 1 93 ? -7.853 8.365 9.830 1.00 92.25 93 ILE A N 1
ATOM 749 C CA . ILE A 1 93 ? -8.236 6.971 9.581 1.00 92.25 93 ILE A CA 1
ATOM 750 C C . ILE A 1 93 ? -8.379 6.158 10.877 1.00 92.25 93 ILE A C 1
ATOM 752 O O . ILE A 1 93 ? -9.256 5.295 10.958 1.00 92.25 93 ILE A O 1
ATOM 756 N N . TYR A 1 94 ? -7.489 6.362 11.850 1.00 88.75 94 TYR A N 1
ATOM 757 C CA . TYR A 1 94 ? -7.372 5.493 13.025 1.00 88.75 94 TYR A CA 1
ATOM 758 C C . TYR A 1 94 ? -7.653 6.164 14.367 1.00 88.75 94 TYR A C 1
ATOM 760 O O . TYR A 1 94 ? -7.679 5.440 15.353 1.00 88.75 94 TYR A O 1
ATOM 768 N N . GLY A 1 95 ? -7.862 7.480 14.437 1.00 80.38 95 GLY A N 1
ATOM 769 C CA . GLY A 1 95 ? -7.901 8.255 15.686 1.00 80.38 95 GLY A CA 1
ATOM 770 C C . GLY A 1 95 ? -8.772 7.637 16.781 1.00 80.38 95 GLY A C 1
ATOM 771 O O . GLY A 1 95 ? -8.306 7.450 17.899 1.00 80.38 95 GLY A O 1
ATOM 772 N N . ASP A 1 96 ? -9.980 7.196 16.433 1.00 76.75 96 ASP A N 1
ATOM 773 C CA . ASP A 1 96 ? -10.914 6.579 17.388 1.00 76.75 96 ASP A CA 1
ATOM 774 C C . ASP A 1 96 ? -10.590 5.106 17.716 1.00 76.75 96 ASP A C 1
ATOM 776 O O . ASP A 1 96 ? -11.114 4.538 18.670 1.00 76.75 96 ASP A O 1
ATOM 780 N N . SER A 1 97 ? -9.747 4.459 16.908 1.00 77.00 97 SER A N 1
ATOM 781 C CA . SER A 1 97 ? -9.311 3.057 17.054 1.00 77.00 97 SER A CA 1
ATOM 782 C C . SER A 1 97 ? -7.958 2.913 17.762 1.00 77.00 97 SER A C 1
ATOM 784 O O . SER A 1 97 ? -7.412 1.811 17.844 1.00 77.00 97 SER A O 1
ATOM 786 N N . LEU A 1 98 ? -7.372 4.025 18.205 1.00 75.38 98 LEU A N 1
ATOM 787 C CA . LEU A 1 98 ? -6.091 4.058 18.889 1.00 75.38 98 LEU A CA 1
ATOM 788 C C . LEU A 1 98 ? -6.297 3.822 20.389 1.00 75.38 98 LEU A C 1
ATOM 790 O O . LEU A 1 98 ? -6.836 4.661 21.105 1.00 75.38 98 LEU A O 1
ATOM 794 N N . ALA A 1 99 ? -5.834 2.674 20.881 1.00 70.69 99 ALA A N 1
ATOM 795 C CA . ALA A 1 99 ? -5.828 2.378 22.306 1.00 70.69 99 ALA A CA 1
ATOM 796 C C . ALA A 1 99 ? -4.580 2.984 22.977 1.00 70.69 99 ALA A C 1
ATOM 798 O O . ALA A 1 99 ? -3.487 2.955 22.391 1.00 70.69 99 ALA A O 1
ATOM 799 N N . PRO A 1 100 ? -4.673 3.469 24.229 1.00 69.12 100 PRO A N 1
ATOM 800 C CA . PRO A 1 100 ? -3.497 3.835 25.006 1.00 69.12 100 PRO A CA 1
ATOM 801 C C . PRO A 1 100 ? -2.560 2.630 25.142 1.00 69.12 100 PRO A C 1
ATOM 803 O O . PRO A 1 100 ? -2.987 1.522 25.476 1.00 69.12 100 PRO A O 1
ATOM 806 N N . VAL A 1 101 ? -1.260 2.825 24.922 1.00 63.94 101 VAL A N 1
ATOM 807 C CA . VAL A 1 101 ? -0.264 1.801 25.249 1.00 63.94 101 VAL A CA 1
ATOM 808 C C . VAL A 1 101 ? -0.259 1.626 26.763 1.00 63.94 101 VAL A C 1
ATOM 810 O O . VAL A 1 101 ? 0.265 2.468 27.490 1.00 63.94 101 VAL A O 1
ATOM 813 N N . ALA A 1 102 ? -0.820 0.512 27.237 1.00 61.59 102 ALA A N 1
ATOM 814 C CA . ALA A 1 102 ? -0.523 0.010 28.571 1.00 61.59 102 ALA A CA 1
ATOM 815 C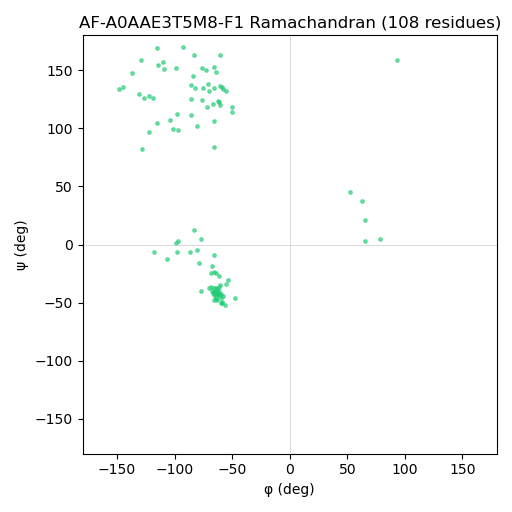 C . ALA A 1 102 ? 0.999 -0.168 28.684 1.00 61.59 102 ALA A C 1
ATOM 817 O O . ALA A 1 102 ? 1.626 -0.709 27.769 1.00 61.59 102 ALA A O 1
ATOM 818 N N . ALA A 1 103 ? 1.588 0.327 29.773 1.00 54.03 103 ALA A N 1
ATOM 819 C CA . ALA A 1 103 ? 3.023 0.280 30.019 1.00 54.03 103 ALA A CA 1
ATOM 820 C C . ALA A 1 103 ? 3.497 -1.171 30.197 1.00 54.03 103 ALA A C 1
ATOM 822 O O . ALA A 1 103 ? 3.620 -1.677 31.305 1.00 54.03 103 ALA A O 1
ATOM 823 N N . THR A 1 104 ? 3.762 -1.861 29.096 1.00 53.44 104 THR A N 1
ATOM 824 C CA . THR A 1 104 ? 4.551 -3.090 29.090 1.00 53.44 104 THR A CA 1
ATOM 825 C C . THR A 1 104 ? 5.966 -2.714 28.702 1.00 53.44 104 THR A C 1
ATOM 827 O O . THR A 1 104 ? 6.200 -2.294 27.567 1.00 53.44 104 THR A O 1
ATOM 830 N N . ALA A 1 105 ? 6.891 -2.841 29.656 1.00 49.62 105 ALA A N 1
ATOM 831 C CA . ALA A 1 105 ? 8.319 -2.790 29.391 1.00 49.62 105 ALA A CA 1
ATOM 832 C C . ALA A 1 105 ? 8.624 -3.747 28.231 1.00 49.62 105 ALA A C 1
ATOM 834 O O . ALA A 1 105 ? 8.343 -4.942 28.325 1.00 49.62 105 ALA A O 1
ATOM 835 N N . GLN A 1 106 ? 9.140 -3.222 27.118 1.00 52.41 106 GLN A N 1
ATOM 836 C CA . GLN A 1 106 ? 9.768 -4.081 26.123 1.00 52.41 106 GLN A CA 1
ATOM 837 C C . GLN A 1 106 ? 10.955 -4.754 26.821 1.00 52.41 106 GLN A C 1
ATOM 839 O O . GLN A 1 106 ? 11.817 -4.033 27.330 1.00 52.41 106 GLN A O 1
ATOM 844 N N . PRO A 1 107 ? 11.036 -6.094 26.865 1.00 51.91 107 PRO A N 1
ATOM 845 C CA . PRO A 1 107 ? 12.320 -6.720 27.097 1.00 51.91 107 PRO A CA 1
ATOM 846 C C . PRO A 1 107 ? 13.191 -6.312 25.910 1.00 51.91 107 PRO A C 1
ATOM 848 O O . PRO A 1 107 ? 12.802 -6.502 24.754 1.00 51.91 107 PRO A O 1
ATOM 851 N N . THR A 1 108 ? 14.331 -5.695 26.189 1.00 47.16 108 THR A N 1
ATOM 852 C CA . THR A 1 108 ? 15.413 -5.558 25.221 1.00 47.16 108 THR A CA 1
ATOM 853 C C . THR A 1 108 ? 15.686 -6.940 24.634 1.00 47.16 108 THR A C 1
ATOM 855 O O . THR A 1 108 ? 16.070 -7.868 25.344 1.00 47.16 108 THR A O 1
ATOM 858 N N . LEU A 1 109 ? 15.422 -7.105 23.339 1.00 46.97 109 LEU A N 1
ATOM 859 C CA . LEU A 1 109 ? 16.042 -8.179 22.582 1.00 46.97 109 LEU A CA 1
ATOM 860 C C . LEU A 1 109 ? 17.443 -7.677 22.235 1.00 46.97 109 LEU A C 1
ATOM 862 O O . LEU A 1 109 ? 17.592 -6.869 21.318 1.00 46.97 109 LEU A O 1
ATOM 866 N N . PHE A 1 110 ? 18.395 -8.200 23.017 1.00 47.16 110 PHE A N 1
ATOM 867 C CA . PHE A 1 110 ? 19.836 -7.923 23.086 1.00 47.16 110 PHE A CA 1
ATOM 868 C C . PHE A 1 110 ? 20.234 -6.653 23.847 1.00 47.16 110 PHE A C 1
ATOM 870 O O . PHE A 1 110 ? 19.706 -5.559 23.552 1.00 47.16 110 PHE A O 1
#

pLDDT: mean 88.66, std 13.18, range [46.97, 97.31]

Foldseek 3Di:
DWDFPDDDDDADLQNDADDDPPDSVDGDDDDPVSSVVCLVVVLCVCVVVVPQEEEAADDVRQVSCVVNPHHYHYFHHPPPVRVVRNVVSVCVVCVVRIHPPDDDDDDPPD

Solvent-accessible surface area (backbone atoms only — not comparable to full-atom values): 6914 Å² total; per-residue (Å²): 109,70,40,62,90,64,82,78,87,86,78,59,91,61,85,68,87,42,45,51,89,99,36,86,87,45,80,51,83,75,49,74,68,60,47,57,72,42,45,64,58,50,51,51,50,39,61,74,70,62,59,65,67,45,80,22,67,20,68,71,45,37,64,59,49,61,76,69,80,45,52,73,45,70,30,48,37,52,65,95,81,22,45,67,54,22,54,51,42,50,41,74,75,37,55,92,57,50,40,75,55,72,93,67,81,76,77,74,87,121